Protein AF-A0A7S3ET01-F1 (afdb_monomer_lite)

Secondary structure (DSSP, 8-state):
-EE-S-HHHHHHH-HHHHHHHHHH--STTSHHHHHHHTT-EEEEEEEEEEE-SSEEEEEEEEEE-HHHHHTHHHHHHHHHHHHHHHHHH---GGGTS--

Foldseek 3Di:
DAFDPAQVVCVVQVVLLLVQCQQQDPDPPRLCVVCVVVQFFDGKGWDFPDDDRTDTDIDIDTHTDPVNVVVVVVSVVSVVVSVVVCVVVPRPPVSSVVD

pLDDT: mean 87.96, std 8.45, range [59.16, 98.31]

Sequence (99 aa):
CLPVSDLDDWVLTKPDEIWALLLRNRAQGSLLSLLKAEGLANSIEPTVDEQTRTFILLSVSIDLTERGLARWREVSSSLFGYLRMLRDRGVPPHLYDEA

InterPro domains:
  IPR011249 Metalloenzyme, LuxS/M16 peptidase-like [SSF63411] (3-98)
  IPR050626 Peptidase M16 [PTHR43690] (3-98)

Radius of gyration: 14.54 Å; chains: 1; bounding box: 34×24×35 Å

Structure (mmCIF, N/CA/C/O backbone):
data_AF-A0A7S3ET01-F1
#
_entry.id   AF-A0A7S3ET01-F1
#
loop_
_atom_site.group_PDB
_atom_site.id
_atom_site.type_symbol
_atom_site.label_atom_id
_atom_site.label_alt_id
_atom_site.label_comp_id
_atom_site.label_asym_id
_atom_site.label_entity_id
_atom_site.label_seq_id
_atom_site.pdbx_PDB_ins_code
_atom_site.Cartn_x
_atom_site.Cartn_y
_atom_site.Cartn_z
_atom_site.occupancy
_atom_site.B_iso_or_equiv
_atom_site.auth_seq_id
_atom_site.auth_comp_id
_atom_site.auth_asym_id
_atom_site.auth_atom_id
_atom_site.pdbx_PDB_model_num
ATOM 1 N N . CYS A 1 1 ? 7.297 -10.723 -4.485 1.00 68.81 1 CYS A N 1
ATOM 2 C CA . CYS A 1 1 ? 8.484 -10.992 -5.315 1.00 68.81 1 CYS A CA 1
ATOM 3 C C . CYS A 1 1 ? 8.032 -11.096 -6.766 1.00 68.81 1 CYS A C 1
ATOM 5 O O . CYS A 1 1 ? 7.259 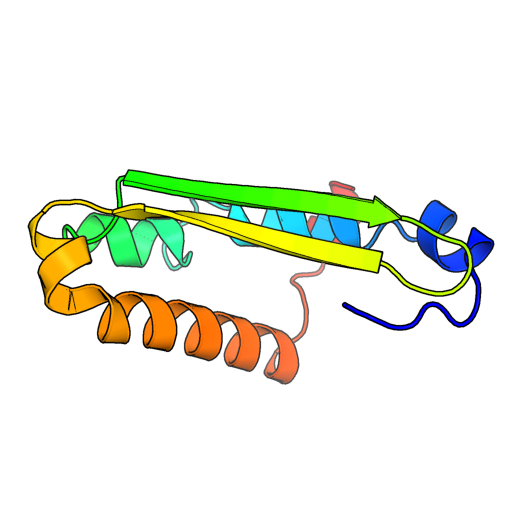-11.994 -7.087 1.00 68.81 1 CYS A O 1
ATOM 7 N N . LEU A 1 2 ? 8.413 -10.121 -7.585 1.00 76.38 2 LEU A N 1
ATOM 8 C CA . LEU A 1 2 ? 8.116 -10.040 -9.011 1.00 76.38 2 LEU A CA 1
ATOM 9 C C . LEU A 1 2 ? 9.415 -10.321 -9.779 1.00 76.38 2 LEU A C 1
ATOM 11 O O . LEU A 1 2 ? 10.433 -9.718 -9.435 1.00 76.38 2 LEU A O 1
ATOM 15 N N . PRO A 1 3 ? 9.418 -11.232 -10.765 1.00 75.19 3 PRO A N 1
ATOM 16 C CA . PRO A 1 3 ? 10.605 -11.478 -11.573 1.00 75.19 3 PRO A CA 1
ATOM 17 C C . PRO A 1 3 ? 10.907 -10.256 -12.444 1.00 75.19 3 PRO A C 1
ATOM 19 O O . PRO A 1 3 ? 9.992 -9.642 -12.992 1.00 75.19 3 PRO A O 1
ATOM 22 N N . VAL A 1 4 ? 12.189 -9.933 -12.588 1.00 75.56 4 VAL A N 1
ATOM 23 C CA . VAL A 1 4 ? 12.663 -8.876 -13.486 1.00 75.56 4 VAL A CA 1
ATOM 24 C C . VAL A 1 4 ? 13.295 -9.540 -14.700 1.00 75.56 4 VAL A C 1
ATOM 26 O O . VAL A 1 4 ? 14.239 -10.313 -14.561 1.00 75.56 4 VAL A O 1
ATOM 29 N N . SER A 1 5 ? 12.747 -9.273 -15.885 1.00 74.81 5 SER A N 1
ATOM 30 C CA . SER A 1 5 ? 13.321 -9.726 -17.157 1.00 74.81 5 SER A CA 1
ATOM 31 C C . SER A 1 5 ? 14.465 -8.827 -17.626 1.00 74.81 5 SER A C 1
ATOM 33 O O . SER A 1 5 ? 15.444 -9.338 -18.160 1.00 74.81 5 SER A O 1
ATOM 35 N N . ASP A 1 6 ? 14.350 -7.516 -17.390 1.00 80.50 6 ASP A N 1
ATOM 36 C CA . ASP A 1 6 ? 15.377 -6.510 -17.664 1.00 80.50 6 ASP A CA 1
ATOM 37 C C . ASP A 1 6 ? 15.332 -5.428 -16.567 1.00 80.50 6 ASP A C 1
ATOM 39 O O . ASP A 1 6 ? 14.284 -4.830 -16.306 1.00 80.50 6 ASP A O 1
ATOM 43 N N . LEU A 1 7 ? 16.452 -5.233 -15.864 1.00 78.06 7 LEU A N 1
ATOM 44 C CA . LEU A 1 7 ? 16.550 -4.254 -14.779 1.00 78.06 7 LEU A CA 1
ATOM 45 C C . LEU A 1 7 ? 16.620 -2.823 -15.316 1.00 78.06 7 LEU A C 1
ATOM 47 O O . LEU A 1 7 ? 16.119 -1.916 -14.652 1.00 78.06 7 LEU A O 1
ATOM 51 N N . ASP A 1 8 ? 17.217 -2.620 -16.489 1.00 82.75 8 ASP A N 1
ATOM 52 C CA . ASP A 1 8 ? 17.359 -1.291 -17.073 1.00 82.75 8 ASP A CA 1
ATOM 53 C C . ASP A 1 8 ? 15.978 -0.767 -17.494 1.00 82.75 8 ASP A C 1
ATOM 55 O O . ASP A 1 8 ? 15.626 0.364 -17.159 1.00 82.75 8 ASP A O 1
ATOM 59 N N . ASP A 1 9 ? 15.134 -1.622 -18.085 1.00 81.38 9 ASP A N 1
ATOM 60 C CA . ASP A 1 9 ? 13.729 -1.298 -18.372 1.00 81.38 9 ASP A CA 1
ATOM 61 C C . ASP A 1 9 ? 12.947 -0.946 -17.102 1.00 81.38 9 ASP A C 1
ATOM 63 O O . ASP A 1 9 ? 12.172 0.014 -17.093 1.00 81.38 9 ASP A O 1
ATOM 67 N N . TRP A 1 10 ? 13.147 -1.686 -16.006 1.00 78.06 10 TRP A N 1
ATOM 68 C CA . TRP A 1 10 ? 12.489 -1.375 -14.735 1.00 78.06 10 TRP A CA 1
ATOM 69 C C . TRP A 1 10 ? 12.912 -0.004 -14.202 1.00 78.06 10 TRP A C 1
ATOM 71 O O . TRP A 1 10 ? 12.067 0.786 -13.796 1.00 78.06 10 TRP A O 1
ATOM 81 N N . VAL A 1 11 ? 14.212 0.299 -14.218 1.00 77.31 11 VAL A N 1
ATOM 82 C CA . VAL A 1 11 ? 14.741 1.592 -13.755 1.00 77.31 11 VAL A CA 1
ATOM 83 C C . VAL A 1 11 ? 14.237 2.744 -14.626 1.00 77.31 11 VAL A C 1
ATOM 85 O O . VAL A 1 11 ? 13.971 3.825 -14.108 1.00 77.31 11 VAL A O 1
ATOM 88 N N . LEU A 1 12 ? 14.082 2.525 -15.933 1.00 81.44 12 LEU A N 1
ATOM 89 C CA . LEU A 1 12 ? 13.582 3.537 -16.863 1.00 81.44 12 LEU A CA 1
ATOM 90 C C . LEU A 1 12 ? 12.073 3.769 -16.737 1.00 81.44 12 LEU A C 1
ATOM 92 O O . LEU A 1 12 ? 11.622 4.903 -16.858 1.00 81.44 12 LEU A O 1
ATOM 96 N N . THR A 1 13 ? 11.295 2.709 -16.511 1.00 79.75 13 THR A N 1
ATOM 97 C CA . THR A 1 13 ? 9.824 2.779 -16.437 1.00 79.75 13 THR A CA 1
ATOM 98 C C . THR A 1 13 ? 9.289 3.014 -15.026 1.00 79.75 13 THR A C 1
ATOM 100 O O . THR A 1 13 ? 8.109 3.329 -14.876 1.00 79.75 13 THR A O 1
ATOM 103 N N . LYS A 1 14 ? 10.139 2.847 -14.004 1.00 81.81 14 LYS A N 1
ATOM 104 C CA . LYS A 1 14 ? 9.868 3.067 -12.575 1.00 81.81 14 LYS A CA 1
ATOM 105 C C . LYS A 1 14 ? 8.480 2.612 -12.099 1.00 81.81 14 LYS A C 1
ATOM 107 O O . LYS A 1 14 ? 7.734 3.372 -11.470 1.00 81.81 14 LYS A O 1
ATOM 112 N N . PRO A 1 15 ? 8.075 1.365 -12.379 1.00 80.12 15 PRO A N 1
ATOM 113 C CA . PRO A 1 15 ? 6.732 0.908 -12.043 1.00 80.12 15 PRO A CA 1
ATOM 114 C C . PRO A 1 15 ? 6.488 0.847 -10.524 1.00 80.12 15 PRO A C 1
ATOM 116 O O . PRO A 1 15 ? 5.335 0.824 -10.094 1.00 80.12 15 PRO A O 1
ATOM 119 N N . ASP A 1 16 ? 7.539 0.865 -9.700 1.00 83.56 16 ASP A N 1
ATOM 120 C CA . ASP A 1 16 ? 7.455 1.044 -8.25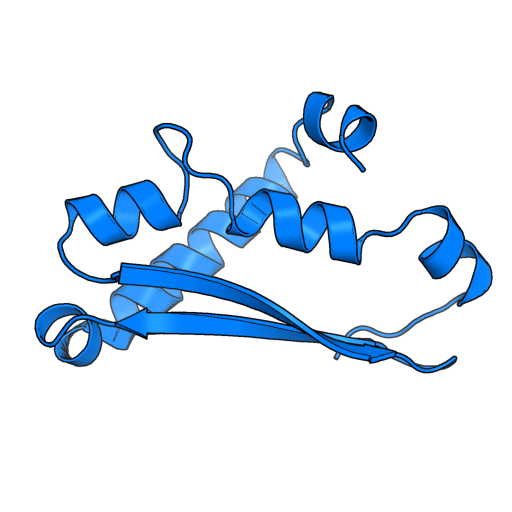2 1.00 83.56 16 ASP A CA 1
ATOM 121 C C . ASP A 1 16 ? 6.987 2.447 -7.823 1.00 83.56 16 ASP A C 1
ATOM 123 O O . ASP A 1 16 ? 6.246 2.556 -6.843 1.00 83.56 16 ASP A O 1
ATOM 127 N N . GLU A 1 17 ? 7.319 3.505 -8.570 1.00 85.62 17 GLU A 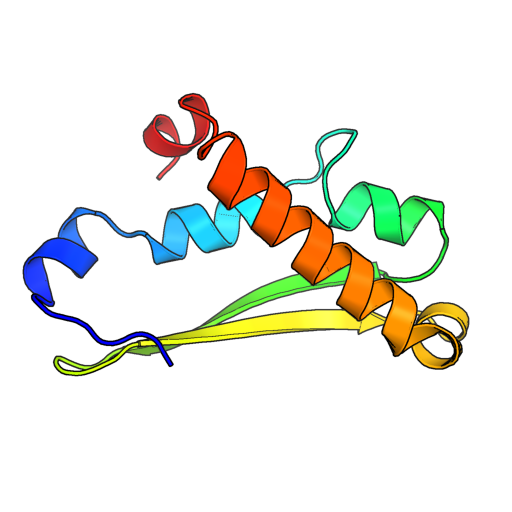N 1
ATOM 128 C CA . GLU A 1 17 ? 6.794 4.854 -8.315 1.00 85.62 17 GLU A CA 1
ATOM 129 C C . GLU A 1 17 ? 5.293 4.908 -8.633 1.00 85.62 17 GLU A C 1
ATOM 131 O O . GLU A 1 17 ? 4.499 5.361 -7.806 1.00 85.62 17 GLU A O 1
ATOM 136 N N . ILE A 1 18 ? 4.871 4.327 -9.763 1.00 86.12 18 ILE A N 1
ATOM 137 C CA . ILE A 1 18 ? 3.447 4.185 -10.118 1.00 86.12 18 ILE A CA 1
ATOM 138 C C . ILE A 1 18 ? 2.694 3.364 -9.064 1.00 86.12 18 ILE A C 1
ATOM 140 O O . ILE A 1 18 ? 1.604 3.745 -8.628 1.00 86.12 18 ILE A O 1
ATOM 144 N N . TRP A 1 19 ? 3.275 2.248 -8.616 1.00 85.50 19 TRP A N 1
ATOM 145 C CA . TRP A 1 19 ? 2.740 1.440 -7.519 1.00 85.50 19 TRP A CA 1
ATOM 146 C C . TRP A 1 19 ? 2.548 2.269 -6.247 1.00 85.50 19 TRP A C 1
ATOM 148 O O . TRP A 1 19 ? 1.486 2.211 -5.613 1.00 85.50 19 TRP A O 1
ATOM 158 N N . ALA A 1 20 ? 3.552 3.073 -5.895 1.00 87.31 20 ALA A N 1
ATOM 159 C CA . ALA A 1 20 ? 3.502 3.912 -4.716 1.00 87.31 20 ALA A CA 1
ATOM 160 C C . ALA A 1 20 ? 2.420 4.995 -4.826 1.00 87.31 20 ALA A C 1
ATOM 162 O O . ALA A 1 20 ? 1.632 5.167 -3.892 1.00 87.31 20 ALA A O 1
ATOM 163 N N . LEU A 1 21 ? 2.336 5.681 -5.968 1.00 87.62 21 LEU A N 1
ATOM 164 C CA . LEU A 1 21 ? 1.325 6.704 -6.245 1.00 87.62 21 LEU A CA 1
ATOM 165 C C . LEU A 1 21 ? -0.097 6.135 -6.178 1.00 87.62 21 LEU A C 1
ATOM 167 O O . LEU A 1 21 ? -0.966 6.722 -5.529 1.00 87.62 21 LEU A O 1
ATOM 171 N N . LEU A 1 22 ? -0.329 4.959 -6.767 1.00 87.75 22 LEU A N 1
ATOM 172 C CA . LEU A 1 22 ? -1.633 4.289 -6.754 1.00 87.75 22 LEU A CA 1
ATOM 173 C C . LEU A 1 22 ? -2.129 4.007 -5.334 1.00 87.75 22 LEU A C 1
ATOM 175 O O . LEU A 1 22 ? -3.273 4.318 -4.998 1.00 87.75 22 LEU A O 1
ATOM 179 N N . LEU A 1 23 ? -1.271 3.435 -4.489 1.00 88.69 23 LEU A N 1
ATOM 180 C CA . LEU A 1 23 ? -1.646 3.051 -3.127 1.00 88.69 23 LEU A CA 1
ATOM 181 C C . LEU A 1 23 ? -1.691 4.231 -2.153 1.00 88.69 23 LEU A C 1
ATOM 183 O O . LEU A 1 23 ? -2.489 4.216 -1.214 1.00 88.69 23 LEU A O 1
ATOM 187 N N . ARG A 1 24 ? -0.876 5.266 -2.384 1.00 86.00 24 ARG A N 1
ATOM 188 C CA . ARG A 1 24 ? -0.881 6.505 -1.589 1.00 86.00 24 ARG A CA 1
ATOM 189 C C . ARG A 1 24 ? -1.979 7.477 -2.008 1.00 86.00 24 ARG A C 1
ATOM 191 O O . ARG A 1 24 ? -2.200 8.461 -1.296 1.00 86.00 24 ARG A O 1
ATOM 198 N N . ASN A 1 25 ? -2.665 7.217 -3.121 1.00 85.12 25 ASN A N 1
ATOM 199 C CA . ASN A 1 25 ? -3.746 8.054 -3.614 1.00 85.12 25 ASN A CA 1
ATOM 200 C C . ASN A 1 25 ? -4.819 8.250 -2.529 1.00 85.12 25 ASN A C 1
ATOM 202 O O . ASN A 1 25 ? -5.292 7.297 -1.910 1.00 85.12 25 ASN A O 1
ATOM 206 N N . ARG A 1 26 ? -5.201 9.511 -2.301 1.00 82.25 26 ARG A N 1
ATOM 207 C CA . ARG A 1 26 ? -6.208 9.924 -1.309 1.00 82.25 26 ARG A CA 1
ATOM 208 C C . ARG A 1 26 ? -7.496 10.437 -1.944 1.00 82.25 26 ARG A C 1
ATOM 210 O O . ARG A 1 26 ? -8.379 10.913 -1.234 1.00 82.25 26 ARG A O 1
ATOM 217 N N . ALA A 1 27 ? -7.616 10.350 -3.266 1.00 83.62 27 ALA A N 1
ATOM 218 C CA . ALA A 1 27 ? -8.822 10.730 -3.978 1.00 83.62 27 ALA A CA 1
ATOM 219 C C . ALA A 1 27 ? -10.036 9.934 -3.477 1.00 83.62 27 ALA A C 1
ATOM 221 O O . ALA A 1 27 ? -9.925 8.852 -2.880 1.00 83.62 27 ALA A O 1
ATOM 222 N N . GLN A 1 28 ? -11.223 10.482 -3.721 1.00 79.31 28 GLN A N 1
ATOM 223 C CA . GLN A 1 28 ? -12.468 9.781 -3.445 1.00 79.31 28 GLN A CA 1
ATOM 224 C C . GLN A 1 28 ? -12.525 8.493 -4.280 1.00 79.31 28 GLN A C 1
ATOM 226 O O . GLN A 1 28 ? -12.235 8.506 -5.472 1.00 79.31 28 GLN A O 1
ATOM 231 N N . GLY A 1 29 ? -12.853 7.370 -3.637 1.00 80.69 29 GLY A N 1
ATOM 232 C CA . GLY A 1 29 ? -12.831 6.048 -4.275 1.00 80.69 29 GLY A CA 1
ATOM 233 C C . GLY A 1 29 ? -11.465 5.347 -4.288 1.00 80.69 29 GLY A C 1
ATOM 234 O O . GLY A 1 29 ? -11.381 4.220 -4.770 1.00 80.69 29 GLY A O 1
ATOM 235 N N . SER A 1 30 ? -10.408 5.957 -3.739 1.00 90.44 30 SER A N 1
ATOM 236 C CA . SER A 1 30 ? -9.146 5.249 -3.473 1.00 90.44 30 SER A CA 1
ATOM 237 C C . SER A 1 30 ? -9.301 4.201 -2.364 1.00 90.44 30 SER A C 1
ATOM 239 O O . SER A 1 30 ? -10.199 4.290 -1.518 1.00 90.44 30 SER A O 1
ATOM 241 N N . LEU A 1 31 ? -8.386 3.226 -2.338 1.00 93.56 31 LEU A N 1
ATOM 242 C CA . LEU A 1 31 ? -8.362 2.175 -1.319 1.00 93.56 31 LEU A CA 1
ATOM 243 C C . LEU A 1 31 ? -8.249 2.755 0.098 1.00 93.56 31 LEU A C 1
ATOM 245 O O . LEU A 1 31 ? -9.017 2.371 0.978 1.00 93.56 31 LEU A O 1
ATOM 249 N N . LEU A 1 32 ? -7.337 3.709 0.320 1.00 94.31 32 LEU A N 1
ATOM 250 C CA . LEU A 1 32 ? -7.169 4.328 1.636 1.00 94.31 32 LEU A CA 1
ATOM 251 C C . LEU A 1 32 ? -8.429 5.088 2.066 1.00 94.31 32 LEU A C 1
ATOM 253 O O . LEU A 1 32 ? -8.841 4.978 3.220 1.00 94.31 32 LEU A O 1
ATOM 257 N N . SER A 1 33 ? -9.056 5.835 1.152 1.00 94.25 33 SER A N 1
ATOM 258 C CA . SER A 1 33 ? -10.294 6.565 1.448 1.00 94.25 33 SER A CA 1
ATOM 259 C C . SER A 1 33 ? -11.442 5.623 1.819 1.00 94.25 33 SER A C 1
ATOM 261 O O . SER A 1 33 ? -12.171 5.914 2.766 1.00 94.25 33 SER A O 1
ATOM 263 N N . LEU A 1 34 ? -11.571 4.478 1.136 1.00 94.75 34 LEU A N 1
ATOM 264 C CA . LEU A 1 34 ? -12.551 3.440 1.477 1.00 94.75 34 LEU A CA 1
ATOM 265 C C . LEU A 1 34 ? -12.299 2.869 2.881 1.00 94.75 34 LEU A C 1
ATOM 267 O O . LEU A 1 34 ? -13.192 2.880 3.725 1.00 94.75 34 LEU A O 1
ATOM 271 N N . LEU A 1 35 ? -11.070 2.425 3.162 1.00 95.69 35 LEU A N 1
ATOM 272 C CA . LEU A 1 35 ? -10.730 1.821 4.454 1.00 95.69 35 LEU A CA 1
ATOM 273 C C . LEU A 1 35 ? -10.861 2.811 5.620 1.00 95.69 35 LEU A C 1
ATOM 275 O O . LEU A 1 35 ? -11.270 2.417 6.713 1.00 95.69 35 LEU A O 1
ATOM 279 N N . LYS A 1 36 ? -10.560 4.096 5.398 1.00 95.75 36 LYS A N 1
ATOM 280 C CA . LYS A 1 36 ? -10.790 5.162 6.384 1.00 95.75 36 LYS A CA 1
ATOM 281 C C . LYS A 1 36 ? -12.270 5.386 6.653 1.00 95.75 36 LYS A C 1
ATOM 283 O O . LYS A 1 36 ? -12.659 5.476 7.814 1.00 95.75 36 LYS A O 1
ATOM 288 N N . ALA A 1 37 ? -13.093 5.446 5.605 1.00 95.50 37 ALA A N 1
ATOM 289 C CA . ALA A 1 37 ? -14.536 5.636 5.740 1.00 95.50 37 ALA A CA 1
ATOM 290 C C . ALA A 1 37 ? -15.200 4.494 6.530 1.00 95.50 37 ALA A C 1
ATOM 292 O O . ALA A 1 37 ? -16.129 4.726 7.299 1.00 95.50 37 ALA A O 1
ATOM 293 N N . GLU A 1 38 ? -14.688 3.270 6.401 1.00 95.56 38 GLU A N 1
ATOM 294 C CA . GLU A 1 38 ? -15.167 2.108 7.159 1.00 95.56 38 GLU A CA 1
ATOM 295 C C . GLU A 1 38 ? -14.567 1.985 8.574 1.00 95.56 38 GLU A C 1
ATOM 297 O O . GLU A 1 38 ? -14.948 1.081 9.339 1.00 95.56 38 GLU A O 1
ATOM 302 N N . GLY A 1 39 ? -13.639 2.882 8.925 1.00 97.25 39 GLY A N 1
ATOM 303 C CA . GLY A 1 39 ? -12.916 2.896 10.193 1.00 97.25 39 GLY A CA 1
ATOM 304 C C . GLY A 1 39 ? -11.967 1.711 10.361 1.00 97.25 39 GLY A C 1
ATOM 305 O O . GLY A 1 39 ? -11.818 1.223 11.479 1.00 97.25 39 GLY A O 1
ATOM 306 N N . LEU A 1 40 ? -11.386 1.200 9.270 1.00 97.75 40 LEU A N 1
ATOM 307 C CA . LEU A 1 40 ? -10.535 0.004 9.259 1.00 97.75 40 LEU A CA 1
ATOM 308 C C . LEU A 1 40 ? -9.031 0.308 9.228 1.00 97.75 40 LEU A C 1
ATOM 310 O O . LEU A 1 40 ? -8.253 -0.486 9.745 1.00 97.75 40 LEU A O 1
ATOM 314 N N . ALA A 1 41 ? -8.599 1.424 8.642 1.00 97.44 41 ALA A N 1
ATOM 315 C CA . ALA A 1 41 ? -7.174 1.745 8.531 1.00 97.44 41 ALA A CA 1
ATOM 316 C C . ALA A 1 41 ? -6.893 3.248 8.656 1.00 97.44 41 ALA A C 1
ATOM 318 O O . ALA A 1 41 ? -7.719 4.077 8.273 1.00 97.44 41 ALA A O 1
ATOM 319 N N . ASN A 1 42 ? -5.701 3.590 9.143 1.00 95.69 42 ASN A N 1
ATOM 320 C CA . ASN A 1 42 ? -5.208 4.960 9.285 1.00 95.69 42 ASN A CA 1
ATOM 321 C C . ASN A 1 42 ? -4.304 5.375 8.115 1.00 95.69 42 ASN A C 1
ATOM 323 O O . ASN A 1 42 ? -4.352 6.526 7.664 1.00 95.69 42 ASN A O 1
ATOM 327 N N . SER A 1 43 ? -3.483 4.455 7.608 1.00 94.94 43 SER A N 1
ATOM 328 C CA . SER A 1 43 ? -2.532 4.707 6.522 1.00 94.94 43 SER A CA 1
ATOM 329 C C . SER A 1 43 ? -2.245 3.444 5.708 1.00 94.94 43 SER A C 1
ATOM 331 O O . SER A 1 43 ? -2.479 2.322 6.156 1.00 94.94 43 SER A O 1
ATOM 333 N N . ILE A 1 44 ? -1.759 3.657 4.485 1.00 95.12 44 ILE A N 1
ATOM 334 C CA . ILE A 1 44 ? -1.178 2.638 3.612 1.00 95.12 44 ILE A CA 1
ATOM 335 C C . ILE A 1 44 ? 0.182 3.174 3.175 1.00 95.12 44 ILE A C 1
ATOM 337 O O . ILE A 1 44 ? 0.257 4.302 2.684 1.00 95.12 44 ILE A O 1
ATOM 341 N N . GLU A 1 45 ? 1.220 2.365 3.341 1.00 94.06 45 GLU A N 1
ATOM 342 C CA . GLU A 1 45 ? 2.588 2.672 2.944 1.00 94.06 45 GLU A CA 1
ATOM 343 C C . GLU A 1 45 ? 3.105 1.567 2.006 1.00 94.06 45 GLU A C 1
ATOM 345 O O . GLU A 1 45 ? 3.329 0.435 2.444 1.00 94.06 45 GLU A O 1
ATOM 350 N N . PRO A 1 46 ? 3.239 1.846 0.703 1.00 92.44 46 PRO A N 1
ATOM 351 C CA . PRO A 1 46 ? 3.921 0.964 -0.232 1.00 92.44 46 PRO A CA 1
ATOM 352 C C . PRO A 1 46 ? 5.441 1.080 -0.068 1.00 92.44 46 PRO A C 1
ATOM 354 O O . PRO A 1 46 ? 5.971 2.166 0.154 1.00 92.44 46 PRO A O 1
ATOM 357 N N . THR A 1 47 ? 6.162 -0.030 -0.195 1.00 90.19 47 THR A N 1
ATOM 358 C CA . THR A 1 47 ? 7.623 -0.064 -0.044 1.00 90.19 47 THR A CA 1
ATOM 359 C C . THR A 1 47 ? 8.247 -0.991 -1.080 1.00 90.19 47 THR A C 1
ATOM 361 O O . THR A 1 47 ? 7.665 -2.017 -1.436 1.00 90.19 47 THR A O 1
ATOM 364 N N . VAL A 1 48 ? 9.429 -0.619 -1.571 1.00 89.06 48 VAL A N 1
ATOM 365 C CA . VAL A 1 48 ? 10.328 -1.524 -2.294 1.00 89.06 48 VAL A CA 1
ATOM 366 C C . VAL A 1 48 ? 11.331 -2.046 -1.278 1.00 89.06 48 VAL A C 1
ATOM 368 O O . VAL A 1 48 ? 12.214 -1.312 -0.843 1.00 89.06 48 VAL A O 1
ATOM 371 N N . ASP A 1 49 ? 11.160 -3.295 -0.865 1.00 87.44 49 ASP A N 1
ATOM 372 C CA . ASP A 1 49 ? 12.010 -3.909 0.155 1.00 87.44 49 ASP A CA 1
ATOM 373 C C . ASP A 1 49 ? 13.347 -4.363 -0.436 1.00 87.44 49 ASP A C 1
ATOM 375 O O . ASP A 1 49 ? 14.383 -4.296 0.221 1.00 87.44 49 ASP A O 1
ATOM 379 N N . GLU A 1 50 ? 13.329 -4.840 -1.683 1.00 87.12 50 GLU A N 1
ATOM 380 C CA . GLU A 1 50 ? 14.518 -5.340 -2.364 1.00 87.12 50 GLU A CA 1
ATOM 381 C C . GLU A 1 50 ? 14.403 -5.143 -3.875 1.00 87.12 50 GLU A C 1
ATOM 383 O O . GLU A 1 50 ? 13.356 -5.404 -4.471 1.00 87.12 50 GLU A O 1
ATOM 388 N N . GLN A 1 51 ? 15.501 -4.727 -4.501 1.00 85.31 51 GLN A N 1
ATOM 389 C CA . GLN A 1 51 ? 15.622 -4.608 -5.948 1.00 85.31 51 GLN A CA 1
ATOM 390 C C . GLN A 1 51 ? 16.926 -5.260 -6.395 1.00 85.31 51 GLN A C 1
ATOM 392 O O . GLN A 1 51 ? 18.020 -4.824 -6.038 1.00 85.31 51 GLN A O 1
ATOM 397 N N . THR A 1 52 ? 16.805 -6.318 -7.191 1.00 85.81 52 THR A N 1
ATOM 398 C CA . THR A 1 52 ? 17.937 -7.050 -7.761 1.00 85.81 52 THR A CA 1
ATOM 399 C C . THR A 1 52 ? 17.780 -7.163 -9.274 1.00 85.81 52 THR A C 1
ATOM 401 O O . THR A 1 52 ? 16.726 -6.871 -9.834 1.00 85.81 52 THR A O 1
ATOM 404 N N . ARG A 1 53 ? 18.822 -7.655 -9.952 1.00 82.56 53 ARG A N 1
ATOM 405 C CA . ARG A 1 53 ? 18.762 -7.970 -11.389 1.00 82.56 53 ARG A CA 1
ATOM 406 C C . ARG A 1 53 ? 17.817 -9.124 -11.737 1.00 82.56 53 ARG A C 1
ATOM 408 O O . ARG A 1 53 ? 17.535 -9.321 -12.909 1.00 82.56 53 ARG A O 1
ATOM 415 N N . THR A 1 54 ? 17.361 -9.888 -10.746 1.00 83.19 54 THR A N 1
ATOM 416 C CA . THR A 1 54 ? 16.557 -11.100 -10.962 1.00 83.19 54 THR A CA 1
ATOM 417 C C . THR A 1 54 ? 15.121 -10.920 -10.481 1.00 83.19 54 THR A C 1
ATOM 419 O O . THR A 1 54 ? 14.192 -11.513 -11.029 1.00 83.19 54 THR A O 1
ATOM 422 N N . PHE A 1 55 ? 14.921 -10.123 -9.434 1.00 84.56 55 PHE A N 1
ATOM 423 C CA . PHE A 1 55 ? 13.616 -9.928 -8.824 1.00 84.56 55 PHE A CA 1
ATOM 424 C C . PHE A 1 55 ? 13.515 -8.617 -8.053 1.00 84.56 55 PHE A C 1
ATOM 426 O O . PHE A 1 55 ? 14.520 -8.047 -7.620 1.00 84.56 55 PHE A O 1
ATOM 433 N N . ILE A 1 56 ? 12.270 -8.211 -7.814 1.00 85.50 56 ILE A N 1
ATOM 434 C CA . ILE A 1 56 ? 11.906 -7.082 -6.962 1.00 85.50 56 ILE A CA 1
ATOM 435 C C . ILE A 1 56 ? 10.893 -7.527 -5.915 1.00 85.50 56 ILE A C 1
ATOM 437 O O . ILE A 1 56 ? 9.942 -8.270 -6.193 1.00 85.50 56 ILE A O 1
ATOM 441 N N . LEU A 1 57 ? 11.089 -7.076 -4.683 1.00 88.81 57 LEU A N 1
ATOM 442 C CA . LEU A 1 57 ? 10.160 -7.277 -3.588 1.00 88.81 57 LEU A CA 1
ATOM 443 C C . LEU A 1 57 ? 9.429 -5.966 -3.303 1.00 88.81 57 LEU A C 1
ATOM 445 O O . LEU A 1 57 ? 9.993 -5.039 -2.735 1.00 88.81 57 LEU A O 1
ATOM 449 N N . LEU A 1 58 ? 8.163 -5.913 -3.713 1.00 89.12 58 LEU A N 1
ATOM 450 C CA . LEU A 1 58 ? 7.234 -4.857 -3.331 1.00 89.12 58 LEU A CA 1
ATOM 451 C C . LEU A 1 58 ? 6.392 -5.332 -2.152 1.00 89.12 58 LEU A C 1
ATOM 453 O O . LEU A 1 58 ? 5.849 -6.443 -2.185 1.00 89.12 58 LEU A O 1
ATOM 457 N N . SER A 1 59 ? 6.237 -4.452 -1.174 1.00 91.44 59 SER A N 1
ATOM 458 C CA . SER A 1 59 ? 5.409 -4.650 0.006 1.00 91.44 59 SER A CA 1
ATOM 459 C C . SER A 1 59 ? 4.428 -3.502 0.180 1.00 91.44 59 SER A C 1
ATOM 461 O O . SER A 1 59 ? 4.586 -2.408 -0.365 1.00 91.44 59 SER A O 1
ATOM 463 N N . VAL A 1 60 ? 3.369 -3.777 0.934 1.00 92.88 60 VAL A N 1
ATOM 464 C CA . VAL A 1 60 ? 2.396 -2.777 1.358 1.00 92.88 60 VAL A CA 1
ATOM 465 C C . VAL A 1 60 ? 2.110 -2.980 2.837 1.00 92.88 60 VAL A C 1
ATOM 467 O O . VAL A 1 60 ? 1.674 -4.050 3.261 1.00 92.88 60 VAL A O 1
ATOM 470 N N . SER A 1 61 ? 2.366 -1.940 3.619 1.00 95.00 61 SER A N 1
ATOM 471 C CA . SER A 1 61 ? 2.051 -1.886 5.041 1.00 95.00 61 SER A CA 1
ATOM 472 C C . SER A 1 61 ? 0.765 -1.098 5.233 1.00 95.00 61 SER A C 1
ATOM 474 O O . SER A 1 61 ? 0.606 -0.017 4.673 1.00 95.00 61 SER A O 1
ATOM 476 N N . ILE A 1 62 ? -0.169 -1.635 6.013 1.00 95.88 62 ILE A N 1
ATOM 477 C CA . ILE A 1 62 ? -1.442 -0.974 6.313 1.00 95.88 62 ILE A 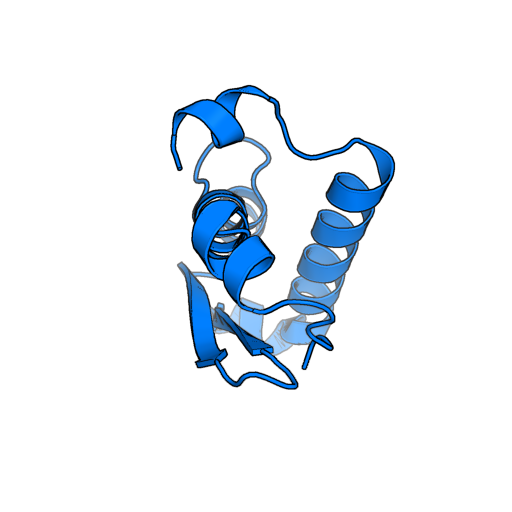CA 1
ATOM 478 C C . ILE A 1 62 ? -1.530 -0.802 7.824 1.00 95.88 62 ILE A C 1
ATOM 480 O O . ILE A 1 62 ? -1.537 -1.795 8.550 1.00 95.88 62 ILE A O 1
ATOM 484 N N . ASP A 1 63 ? -1.607 0.444 8.288 1.00 97.31 63 ASP A N 1
ATOM 485 C CA . ASP A 1 63 ? -1.833 0.736 9.703 1.00 97.31 63 ASP A CA 1
ATOM 486 C C . ASP A 1 63 ? -3.317 0.546 10.023 1.00 97.31 63 ASP A C 1
ATOM 488 O O . ASP A 1 63 ? -4.169 1.299 9.540 1.00 97.31 63 ASP A O 1
ATOM 492 N N . LEU A 1 64 ? -3.635 -0.497 10.787 1.00 98.19 64 LEU A N 1
ATOM 493 C CA . LEU A 1 64 ? -5.004 -0.892 11.104 1.00 98.19 64 LEU A CA 1
ATOM 494 C C . LEU A 1 64 ? -5.496 -0.203 12.377 1.00 98.19 64 LEU A C 1
ATOM 496 O O . LEU A 1 64 ? -4.781 -0.092 13.368 1.00 98.19 64 LEU A O 1
ATOM 500 N N . THR A 1 65 ? -6.774 0.166 12.392 1.00 98.31 65 THR A N 1
ATOM 501 C CA . THR A 1 65 ? -7.461 0.484 13.652 1.00 98.31 65 THR A CA 1
ATOM 502 C C . THR A 1 65 ? -7.728 -0.805 14.441 1.00 98.31 65 THR A C 1
ATOM 504 O O . THR A 1 65 ? -7.643 -1.905 13.893 1.00 98.31 65 THR A O 1
ATOM 507 N N . GLU A 1 66 ? -8.155 -0.710 15.703 1.00 97.94 66 GLU A N 1
ATOM 508 C CA . GLU A 1 66 ? -8.592 -1.890 16.474 1.00 97.94 66 GLU A CA 1
ATOM 509 C C . GLU A 1 66 ? -9.697 -2.684 15.751 1.00 97.94 66 GLU A C 1
ATOM 511 O O . GLU A 1 66 ? -9.661 -3.914 15.660 1.00 97.94 66 GLU A O 1
ATOM 516 N N . ARG A 1 67 ? -10.660 -1.971 15.154 1.00 97.94 67 ARG A N 1
ATOM 517 C CA . ARG A 1 67 ? -11.725 -2.560 14.332 1.00 97.94 67 ARG A CA 1
ATOM 518 C C . ARG A 1 67 ? -11.172 -3.177 13.047 1.00 97.94 67 ARG A C 1
ATOM 520 O O . ARG A 1 67 ? -11.637 -4.239 12.636 1.00 97.94 67 ARG A O 1
ATOM 527 N N . GLY A 1 68 ? -10.199 -2.519 12.423 1.00 97.81 68 GLY A N 1
ATOM 528 C CA . GLY A 1 68 ? -9.463 -3.023 11.269 1.00 97.81 68 GLY A CA 1
ATOM 529 C C . GLY A 1 68 ? -8.756 -4.336 11.551 1.00 97.81 68 GLY A C 1
ATOM 530 O O . GLY A 1 68 ? -8.869 -5.269 10.764 1.00 97.81 68 GLY A O 1
ATOM 531 N N . LEU A 1 69 ? -8.098 -4.436 12.704 1.00 97.94 69 LEU A N 1
ATOM 532 C CA . LEU A 1 69 ? -7.408 -5.642 13.145 1.00 97.94 69 LEU A CA 1
ATOM 533 C C . LEU A 1 69 ? -8.382 -6.809 13.347 1.00 97.94 69 LEU A C 1
ATOM 535 O O . LEU A 1 69 ? -8.134 -7.909 12.853 1.00 97.94 69 LEU A O 1
ATOM 539 N N . ALA A 1 70 ? -9.533 -6.569 13.983 1.00 98.19 70 ALA A N 1
ATOM 540 C CA . ALA A 1 70 ? -10.582 -7.583 14.123 1.00 98.19 70 ALA A CA 1
ATOM 541 C C . ALA A 1 70 ? -11.169 -8.034 12.768 1.00 98.19 70 ALA A C 1
ATOM 543 O O . ALA A 1 70 ? -11.655 -9.158 12.641 1.00 98.19 70 ALA A O 1
ATOM 544 N N . ARG A 1 71 ? -11.104 -7.171 11.745 1.00 97.56 71 ARG A N 1
ATOM 545 C CA . ARG A 1 71 ? -11.657 -7.382 10.396 1.00 97.56 71 ARG A CA 1
ATOM 546 C C . ARG A 1 71 ? -10.572 -7.414 9.314 1.00 97.56 71 ARG A C 1
ATOM 548 O O . ARG A 1 71 ? -10.828 -7.067 8.162 1.00 97.56 71 ARG A O 1
ATOM 555 N N . TRP A 1 72 ? -9.360 -7.865 9.646 1.00 97.12 72 TRP A N 1
ATOM 556 C CA . TRP A 1 72 ? -8.201 -7.779 8.743 1.00 97.12 72 TRP A CA 1
ATOM 557 C C . TRP A 1 72 ? -8.419 -8.495 7.399 1.00 97.12 72 TRP A C 1
ATOM 559 O O . TRP A 1 72 ? -7.873 -8.096 6.372 1.00 97.12 72 TRP A O 1
ATOM 569 N N . ARG A 1 73 ? -9.264 -9.536 7.377 1.00 97.75 73 ARG A N 1
ATOM 570 C CA . ARG A 1 73 ? -9.641 -10.258 6.151 1.00 97.75 73 ARG A CA 1
ATOM 571 C C . ARG A 1 73 ? -10.406 -9.381 5.164 1.00 97.75 73 ARG A C 1
ATOM 573 O O . ARG A 1 73 ? -10.250 -9.550 3.958 1.00 97.75 73 ARG A O 1
ATOM 580 N N . GLU A 1 74 ? -11.215 -8.455 5.663 1.00 97.31 74 GLU A N 1
ATOM 581 C CA . GLU A 1 74 ? -11.963 -7.510 4.834 1.00 97.31 74 GLU A CA 1
ATOM 582 C C . GLU A 1 74 ? -11.022 -6.463 4.251 1.00 97.31 74 GLU A C 1
ATOM 584 O O . GLU A 1 74 ? -11.064 -6.213 3.053 1.00 97.31 74 GLU A O 1
ATOM 589 N N . VAL A 1 75 ? -10.078 -5.963 5.053 1.00 97.19 75 VAL A N 1
ATOM 590 C CA . VAL A 1 75 ? -9.010 -5.076 4.569 1.00 97.19 75 VAL A CA 1
ATOM 591 C C . VAL A 1 75 ? -8.192 -5.748 3.463 1.00 97.19 75 VAL A C 1
ATOM 593 O O . VAL A 1 75 ? -7.984 -5.167 2.399 1.00 97.19 75 VAL A O 1
ATOM 596 N N . SER A 1 76 ? -7.785 -7.003 3.678 1.00 96.44 76 SER A N 1
ATOM 597 C CA . SER A 1 76 ? -7.079 -7.803 2.672 1.00 96.44 76 SER A CA 1
ATOM 598 C C . SER A 1 76 ? -7.918 -7.997 1.403 1.00 96.44 76 SER A C 1
ATOM 600 O O . SER A 1 76 ? -7.417 -7.817 0.293 1.00 96.44 76 SER A O 1
ATOM 602 N N . SER A 1 77 ? -9.211 -8.292 1.550 1.00 96.94 77 SER A N 1
ATOM 603 C CA . SER A 1 77 ? -10.129 -8.449 0.416 1.00 96.94 77 SER A CA 1
ATOM 604 C C . SER A 1 77 ? -10.281 -7.151 -0.377 1.00 96.94 77 SER A C 1
ATOM 606 O O . SER A 1 77 ? -10.247 -7.188 -1.606 1.00 96.94 77 SER A O 1
ATOM 608 N N . SER A 1 78 ? -10.375 -6.005 0.300 1.00 95.56 78 SER A N 1
ATOM 609 C CA . SER A 1 78 ? -10.430 -4.682 -0.327 1.00 95.56 78 SER A CA 1
ATOM 610 C C . SER A 1 78 ? -9.152 -4.359 -1.098 1.00 95.56 78 SER A C 1
ATOM 612 O O . SER A 1 78 ? -9.238 -3.888 -2.232 1.00 95.56 78 SER A O 1
ATOM 614 N N . LEU A 1 79 ? -7.974 -4.679 -0.548 1.00 94.69 79 LEU A N 1
ATOM 615 C CA . LEU A 1 79 ? -6.699 -4.534 -1.258 1.00 94.69 79 LEU A CA 1
ATOM 616 C C . LEU A 1 79 ? -6.692 -5.360 -2.551 1.00 94.69 79 LEU A C 1
ATOM 618 O O . LEU A 1 79 ? -6.474 -4.816 -3.631 1.00 94.69 79 LEU A O 1
ATOM 622 N N . PHE A 1 80 ? -6.984 -6.660 -2.480 1.00 94.00 80 PHE A N 1
ATOM 623 C CA . PHE A 1 80 ? -6.988 -7.509 -3.676 1.00 94.00 80 PHE A CA 1
ATOM 624 C C . PHE A 1 80 ? -8.115 -7.168 -4.661 1.00 94.00 80 PHE A C 1
ATOM 626 O O . PHE A 1 80 ? -7.948 -7.343 -5.869 1.00 94.00 80 PHE A O 1
ATOM 633 N N . GLY A 1 81 ? -9.253 -6.667 -4.177 1.00 94.69 81 GLY A N 1
ATOM 634 C CA . GLY A 1 81 ? -10.325 -6.129 -5.012 1.00 94.69 81 GLY A CA 1
ATOM 635 C C . GLY A 1 81 ? -9.873 -4.891 -5.787 1.00 94.69 81 GLY A C 1
ATOM 636 O O . GLY A 1 81 ? -10.082 -4.815 -6.998 1.00 94.69 81 GLY A O 1
ATOM 637 N N . TYR A 1 82 ? -9.177 -3.971 -5.119 1.00 92.50 82 TYR A N 1
ATOM 638 C CA . TYR A 1 82 ? -8.589 -2.787 -5.740 1.00 92.50 82 TYR A CA 1
ATOM 639 C C . TYR A 1 82 ? -7.540 -3.154 -6.800 1.00 92.50 82 TYR A C 1
ATOM 641 O O . TYR A 1 82 ? -7.621 -2.684 -7.934 1.00 92.50 82 TYR A O 1
ATOM 649 N N . LEU A 1 83 ? -6.617 -4.070 -6.486 1.00 90.69 83 LEU A N 1
ATOM 650 C CA . LEU A 1 83 ? -5.613 -4.553 -7.445 1.00 90.69 83 LEU A CA 1
ATOM 651 C C . LEU A 1 83 ? -6.245 -5.223 -8.671 1.00 90.69 83 LEU A C 1
ATOM 653 O O . LEU A 1 83 ? -5.790 -5.030 -9.797 1.00 90.69 83 LEU A O 1
ATOM 657 N N . ARG A 1 84 ? -7.328 -5.981 -8.472 1.00 93.69 84 ARG A N 1
ATOM 658 C CA . ARG A 1 84 ? -8.086 -6.587 -9.572 1.00 93.69 84 ARG A CA 1
ATOM 659 C C . ARG A 1 84 ? -8.718 -5.530 -10.470 1.00 93.69 84 ARG A C 1
ATOM 661 O O . ARG A 1 84 ? -8.610 -5.631 -11.685 1.00 93.69 84 ARG A O 1
ATOM 668 N N . MET A 1 85 ? -9.331 -4.507 -9.880 1.00 91.94 85 MET A N 1
ATOM 669 C CA . MET A 1 85 ? -9.905 -3.394 -10.634 1.00 91.94 85 MET A CA 1
ATOM 670 C C . MET A 1 85 ? -8.842 -2.687 -11.484 1.00 91.94 85 MET A C 1
ATOM 672 O O . MET A 1 85 ? -9.102 -2.409 -12.652 1.00 91.94 85 MET A O 1
ATOM 676 N N . LEU A 1 86 ? -7.659 -2.418 -10.921 1.00 89.00 86 LEU A N 1
ATOM 677 C CA . LEU A 1 86 ? -6.548 -1.799 -11.651 1.00 89.00 86 LEU A CA 1
ATOM 678 C C . LEU A 1 86 ? -6.062 -2.667 -12.810 1.00 89.00 86 LEU A C 1
ATOM 680 O O . LEU A 1 86 ? -5.844 -2.159 -13.904 1.00 89.00 86 LEU A O 1
ATOM 684 N N . ARG A 1 87 ? -5.945 -3.981 -12.601 1.00 88.69 87 ARG A N 1
ATOM 685 C CA . AR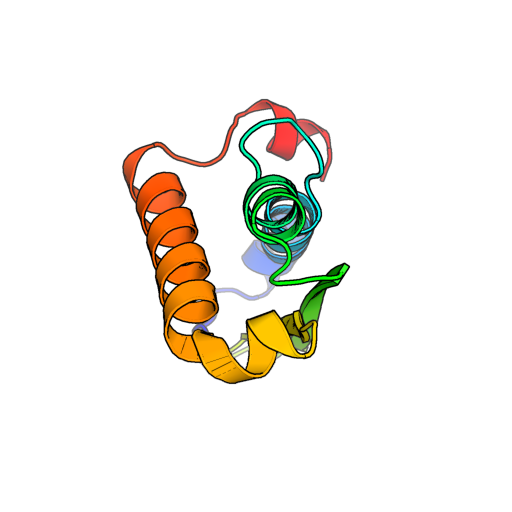G A 1 87 ? -5.593 -4.922 -13.669 1.00 88.69 87 ARG A CA 1
ATOM 686 C C . ARG A 1 87 ? -6.611 -4.892 -14.813 1.00 88.69 87 ARG A C 1
ATOM 688 O O . ARG A 1 87 ? -6.215 -4.937 -15.971 1.00 88.69 87 ARG A O 1
ATOM 695 N N . ASP A 1 88 ? -7.903 -4.833 -14.494 1.00 92.19 88 ASP A N 1
ATOM 696 C CA . ASP A 1 88 ? -8.968 -4.939 -15.496 1.00 92.19 88 ASP A CA 1
ATOM 697 C C . ASP A 1 88 ? -9.223 -3.607 -16.234 1.00 92.19 88 ASP A C 1
ATOM 699 O O . ASP A 1 88 ? -9.605 -3.614 -17.401 1.00 92.19 88 ASP A O 1
ATOM 703 N N . ARG A 1 89 ? -9.026 -2.458 -15.570 1.00 89.38 89 ARG A N 1
ATOM 704 C CA . ARG A 1 89 ? -9.275 -1.116 -16.140 1.00 89.38 89 ARG A CA 1
ATOM 705 C C . ARG A 1 89 ? -8.019 -0.398 -16.634 1.00 89.38 89 ARG A C 1
ATOM 707 O O . ARG A 1 89 ? -8.144 0.604 -17.333 1.00 89.38 89 ARG A O 1
ATOM 714 N N . GLY A 1 90 ? -6.841 -0.895 -16.273 1.00 85.62 90 GLY A N 1
ATOM 715 C CA . GLY A 1 90 ? -5.572 -0.207 -16.475 1.00 85.62 90 GLY A CA 1
ATOM 716 C C . GLY A 1 90 ? -5.313 0.879 -15.428 1.00 85.62 90 GLY A C 1
ATOM 717 O O . GLY A 1 90 ? -6.196 1.288 -14.666 1.00 85.62 90 GLY A O 1
ATOM 718 N N . VAL A 1 91 ? -4.065 1.342 -15.391 1.00 82.62 91 VAL A N 1
ATOM 719 C CA . VAL A 1 91 ? -3.653 2.475 -14.559 1.00 82.62 91 VAL A CA 1
ATOM 720 C C . VAL A 1 91 ? -4.124 3.773 -15.229 1.00 82.62 91 VAL A C 1
ATOM 722 O O . VAL A 1 91 ? -3.967 3.920 -16.443 1.00 82.62 91 VAL A O 1
ATOM 725 N N . PRO A 1 92 ? -4.721 4.714 -14.477 1.00 81.19 92 PRO A N 1
ATOM 726 C CA . PRO A 1 92 ? -5.122 6.003 -15.022 1.00 81.19 92 PRO A CA 1
ATOM 727 C C . PRO A 1 92 ? -3.960 6.749 -15.706 1.00 81.19 92 PRO A C 1
ATOM 729 O O . PRO A 1 92 ? -2.911 6.898 -15.083 1.00 81.19 92 PRO A O 1
ATOM 732 N N . PRO A 1 93 ? -4.150 7.288 -16.930 1.00 78.81 93 PRO A N 1
ATOM 733 C CA . PRO A 1 93 ? -3.065 7.892 -17.702 1.00 78.81 93 PRO A CA 1
ATOM 734 C C . PRO A 1 93 ? -2.316 9.030 -16.997 1.00 78.81 93 PRO A C 1
ATOM 736 O O . PRO A 1 93 ? -1.105 9.134 -17.121 1.00 78.81 93 PRO A O 1
ATOM 739 N N . HIS A 1 94 ? -3.030 9.840 -16.212 1.00 77.44 94 HIS A N 1
ATOM 740 C CA . HIS A 1 94 ? -2.454 10.981 -15.494 1.00 77.44 94 HIS A CA 1
ATOM 741 C C . HIS A 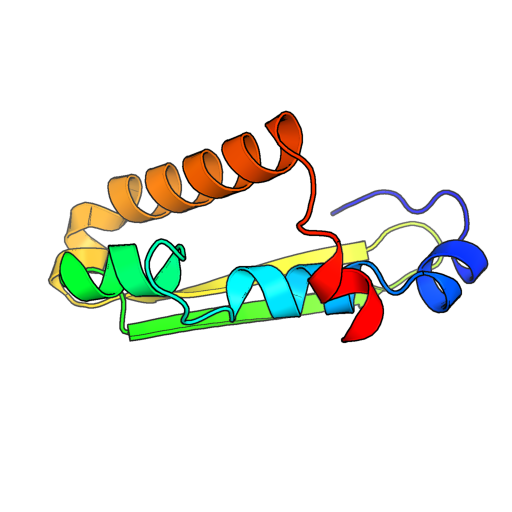1 94 ? -1.374 10.588 -14.478 1.00 77.44 94 HIS A C 1
ATOM 743 O O . HIS A 1 94 ? -0.549 11.420 -14.134 1.00 77.44 94 HIS A O 1
ATOM 749 N N . LEU A 1 95 ? -1.359 9.337 -14.003 1.00 75.38 95 LEU A N 1
ATOM 750 C CA . LEU A 1 95 ? -0.324 8.871 -13.079 1.00 75.38 95 LEU A CA 1
ATOM 751 C C . LEU A 1 95 ? 1.018 8.628 -13.774 1.00 75.38 95 LEU A C 1
ATOM 753 O O . LEU A 1 95 ? 2.040 8.668 -13.104 1.00 75.38 95 LEU A O 1
ATOM 757 N N . TYR A 1 96 ? 1.030 8.396 -15.091 1.00 72.81 96 TYR A N 1
ATOM 758 C CA . TYR A 1 96 ? 2.280 8.280 -15.847 1.00 72.81 96 TYR A CA 1
ATOM 759 C C . TYR A 1 96 ? 2.969 9.632 -16.048 1.00 72.81 96 TYR A C 1
ATOM 761 O O . TYR A 1 96 ? 4.173 9.656 -16.248 1.00 72.81 96 TYR A O 1
ATOM 769 N N . ASP A 1 97 ? 2.225 10.741 -15.989 1.00 72.31 97 ASP A N 1
ATOM 770 C CA . ASP A 1 97 ? 2.795 12.092 -16.080 1.00 72.31 97 ASP A CA 1
ATOM 771 C C . ASP A 1 97 ? 3.378 12.567 -14.730 1.00 72.31 97 ASP A C 1
ATOM 773 O O . ASP A 1 97 ? 4.115 13.552 -14.681 1.00 72.31 97 ASP A O 1
ATOM 777 N N . GLU A 1 98 ? 3.020 11.894 -13.629 1.00 62.34 98 GLU A N 1
ATOM 778 C CA . GLU A 1 98 ? 3.420 12.233 -12.255 1.00 62.34 98 GLU A CA 1
ATOM 779 C C . GLU A 1 98 ? 4.640 11.438 -11.739 1.00 62.34 98 GLU A C 1
ATOM 781 O O . GLU A 1 98 ? 5.169 11.793 -10.682 1.00 62.34 98 GLU A O 1
ATOM 786 N N . ALA A 1 99 ? 5.078 10.395 -12.457 1.00 59.16 99 ALA A N 1
ATOM 787 C CA . ALA A 1 99 ? 6.234 9.538 -12.139 1.00 59.16 99 ALA A CA 1
ATOM 788 C C . ALA A 1 99 ? 7.418 9.812 -13.089 1.00 59.16 99 ALA A C 1
ATOM 790 O O . ALA A 1 99 ? 8.585 9.869 -12.626 1.00 59.16 99 ALA A O 1
#

Organism: NCBI:txid156174